Protein AF-A0A957RLF8-F1 (afdb_monomer)

Foldseek 3Di:
DPDQDDVPHGPVVLVVVQVVCCVVVVHDDDFDDPDDDDVVVSSVVRVVVVVVVVVVVPDDDPVDDADPDPVRDDDD

Radius of gyration: 15.9 Å; Cα contacts (8 Å, |Δi|>4): 36; chains: 1; bounding box: 36×21×43 Å

Structure (mmCIF, N/CA/C/O backbone):
data_AF-A0A957RLF8-F1
#
_entry.id   AF-A0A957RLF8-F1
#
loop_
_atom_site.group_PDB
_atom_site.id
_atom_site.type_symbol
_atom_site.label_atom_id
_atom_site.label_alt_id
_atom_site.label_comp_id
_atom_site.label_asym_id
_atom_site.label_entity_id
_atom_site.label_seq_id
_atom_site.pdbx_PDB_ins_code
_atom_site.Cartn_x
_atom_site.Cartn_y
_atom_site.Cartn_z
_atom_site.occupancy
_atom_site.B_iso_or_equiv
_atom_site.auth_seq_id
_atom_site.auth_comp_id
_atom_site.auth_asym_id
_atom_site.auth_atom_id
_atom_site.pdbx_PDB_model_num
ATOM 1 N N . PHE A 1 1 ? 8.897 -6.906 -11.556 1.00 90.31 1 PHE A N 1
ATOM 2 C CA . PHE A 1 1 ? 8.924 -5.885 -12.623 1.00 90.31 1 PHE A CA 1
ATOM 3 C C . PHE A 1 1 ? 10.039 -6.240 -13.596 1.00 90.31 1 PHE A C 1
ATOM 5 O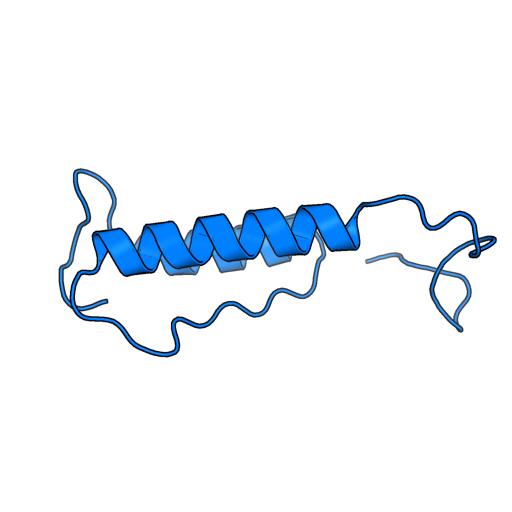 O . PHE A 1 1 ? 10.955 -6.940 -13.184 1.00 90.31 1 PHE A O 1
ATOM 12 N N . VAL A 1 2 ? 9.923 -5.869 -14.868 1.00 91.38 2 VAL A N 1
ATOM 13 C CA . VAL A 1 2 ? 10.914 -6.162 -15.921 1.00 91.38 2 VAL A CA 1
ATOM 14 C C . VAL A 1 2 ? 11.681 -4.914 -16.364 1.00 91.38 2 VAL A C 1
ATOM 16 O O . VAL A 1 2 ? 12.838 -5.018 -16.753 1.00 91.38 2 VAL A O 1
ATOM 19 N N . THR A 1 3 ? 11.070 -3.732 -16.292 1.00 93.69 3 THR A N 1
ATOM 20 C CA . THR A 1 3 ? 11.727 -2.451 -16.566 1.00 93.69 3 THR A CA 1
ATOM 21 C C . THR A 1 3 ? 12.364 -1.919 -15.281 1.00 93.69 3 THR A C 1
ATOM 23 O O . THR A 1 3 ? 11.667 -1.878 -14.276 1.00 93.69 3 THR A O 1
ATOM 26 N N . PRO A 1 4 ? 13.628 -1.449 -15.277 1.00 94.69 4 PRO A N 1
ATOM 27 C CA . PRO A 1 4 ? 14.288 -0.968 -14.055 1.00 94.69 4 PRO A CA 1
ATOM 28 C C . PRO A 1 4 ? 13.638 0.265 -13.413 1.00 94.69 4 PRO A C 1
ATOM 30 O O . PRO A 1 4 ? 13.828 0.522 -12.225 1.00 94.69 4 PRO A O 1
ATOM 33 N N . ARG A 1 5 ? 12.906 1.068 -14.197 1.00 96.44 5 ARG A N 1
ATOM 34 C CA . ARG A 1 5 ? 12.261 2.306 -13.741 1.00 96.44 5 ARG A CA 1
ATOM 35 C C . ARG A 1 5 ? 10.892 2.503 -14.384 1.00 96.44 5 ARG A C 1
ATOM 37 O O . ARG A 1 5 ? 10.686 2.148 -15.542 1.00 96.44 5 ARG A O 1
ATOM 44 N N . VAL A 1 6 ? 9.991 3.156 -13.656 1.00 95.50 6 VAL A N 1
ATOM 45 C CA . VAL A 1 6 ? 8.744 3.741 -14.169 1.00 95.50 6 VAL A CA 1
ATOM 46 C C . VAL A 1 6 ? 8.851 5.257 -14.003 1.00 95.50 6 VAL A C 1
ATOM 48 O O . VAL A 1 6 ? 8.823 5.777 -12.888 1.00 95.50 6 VAL A O 1
ATOM 51 N N . GLY A 1 7 ? 9.034 5.983 -15.109 1.00 93.69 7 GLY A N 1
ATOM 52 C 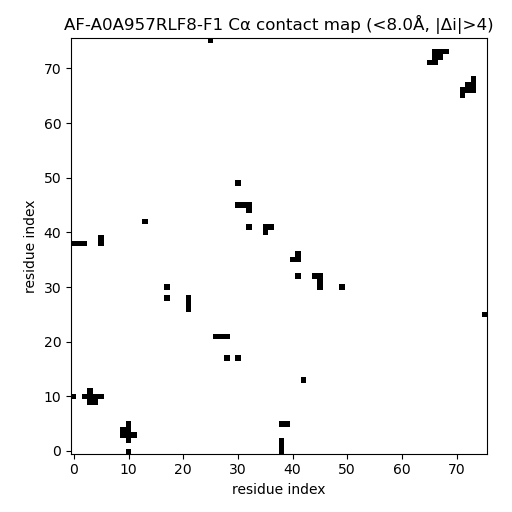CA . GLY A 1 7 ? 9.371 7.408 -15.060 1.00 93.69 7 GLY A CA 1
ATOM 53 C C . GLY A 1 7 ? 10.704 7.630 -14.339 1.00 93.69 7 GLY A C 1
ATOM 54 O O . GLY A 1 7 ? 11.739 7.126 -14.775 1.00 93.69 7 GLY A O 1
ATOM 55 N N . GLN A 1 8 ? 10.675 8.364 -13.222 1.00 95.25 8 GLN A N 1
ATOM 56 C CA . GLN A 1 8 ? 11.856 8.596 -12.382 1.00 95.25 8 GLN A CA 1
ATOM 57 C C . GLN A 1 8 ? 11.970 7.643 -11.173 1.00 95.25 8 GLN A C 1
ATOM 59 O O . GLN A 1 8 ? 12.930 7.726 -10.406 1.00 95.25 8 GLN A O 1
ATOM 64 N N . LEU A 1 9 ? 11.027 6.718 -11.002 1.00 94.94 9 LEU A N 1
ATOM 65 C CA . LEU A 1 9 ? 10.984 5.807 -9.862 1.00 94.94 9 LEU A CA 1
ATOM 66 C C . LEU A 1 9 ? 11.632 4.465 -10.216 1.00 94.94 9 LEU A C 1
ATOM 68 O O . LEU A 1 9 ? 11.224 3.831 -11.188 1.00 94.94 9 LEU A O 1
ATOM 72 N N . GLY A 1 10 ? 12.621 4.027 -9.432 1.00 97.44 10 GLY A N 1
ATOM 73 C CA . GLY A 1 10 ? 13.167 2.668 -9.516 1.00 97.44 10 GLY A CA 1
ATOM 74 C C . GLY A 1 10 ? 12.105 1.628 -9.164 1.00 97.44 10 GLY A C 1
ATOM 75 O O . GLY A 1 10 ? 11.377 1.790 -8.186 1.00 97.44 10 GLY A O 1
ATOM 76 N N . THR A 1 11 ? 11.957 0.576 -9.972 1.00 95.62 11 THR A N 1
ATOM 77 C CA . THR A 1 11 ? 10.935 -0.457 -9.708 1.00 95.62 11 THR A CA 1
ATOM 78 C C . THR A 1 11 ? 11.249 -1.331 -8.496 1.00 95.62 11 THR A C 1
ATOM 80 O O . THR A 1 11 ? 10.347 -1.938 -7.928 1.00 95.62 11 THR A O 1
ATOM 83 N N . ASP A 1 12 ? 12.514 -1.381 -8.090 1.00 94.88 12 ASP A N 1
ATOM 84 C CA . ASP A 1 12 ? 12.990 -1.958 -6.832 1.00 94.88 12 ASP A CA 1
ATOM 85 C C . ASP A 1 12 ? 12.398 -1.232 -5.611 1.00 94.88 12 ASP A C 1
ATOM 87 O O . ASP A 1 12 ? 11.939 -1.875 -4.665 1.00 94.88 12 ASP A O 1
ATOM 91 N N . LEU A 1 13 ? 12.283 0.100 -5.678 1.00 97.75 13 LEU A N 1
ATOM 92 C CA . LEU A 1 13 ? 11.699 0.910 -4.604 1.00 97.75 13 LEU A CA 1
ATOM 93 C C . LEU A 1 13 ? 10.210 0.636 -4.379 1.00 97.75 13 LEU A C 1
ATOM 95 O O . LEU A 1 13 ? 9.699 0.928 -3.301 1.00 97.75 13 LEU A O 1
ATOM 99 N N . ILE A 1 14 ? 9.504 0.053 -5.353 1.00 96.81 14 ILE A N 1
ATOM 100 C CA . ILE A 1 14 ? 8.099 -0.335 -5.175 1.00 96.81 14 ILE A CA 1
ATOM 101 C C . ILE A 1 14 ? 7.978 -1.411 -4.099 1.00 96.81 14 ILE A C 1
ATOM 103 O O . ILE A 1 14 ? 7.120 -1.302 -3.233 1.00 96.81 14 ILE A O 1
ATOM 107 N N . PHE A 1 15 ? 8.845 -2.426 -4.115 1.00 93.88 15 PHE A N 1
ATOM 108 C CA . PHE A 1 15 ? 8.828 -3.457 -3.078 1.00 93.88 15 PHE A CA 1
ATOM 109 C C . PHE A 1 15 ? 9.206 -2.863 -1.716 1.00 93.88 15 PHE A C 1
ATOM 111 O O . PHE A 1 15 ? 8.467 -3.025 -0.745 1.00 93.88 15 PHE A O 1
ATOM 118 N N . HIS A 1 16 ? 10.297 -2.092 -1.681 1.00 97.31 16 HIS A N 1
ATOM 119 C CA . HIS A 1 16 ? 10.784 -1.445 -0.463 1.00 97.31 16 HIS A CA 1
ATOM 120 C C . HIS A 1 16 ? 9.737 -0.514 0.169 1.00 97.31 16 HIS A C 1
ATOM 122 O O . HIS A 1 16 ? 9.615 -0.454 1.390 1.00 97.31 16 HIS A O 1
ATOM 128 N N . LEU A 1 17 ? 8.939 0.190 -0.642 1.00 97.69 17 LEU A N 1
ATOM 129 C CA . LEU A 1 17 ? 7.853 1.037 -0.153 1.00 97.69 17 LEU A CA 1
ATOM 130 C C . LEU A 1 17 ? 6.785 0.224 0.580 1.00 97.69 17 LEU A C 1
ATOM 132 O O . LEU A 1 17 ? 6.385 0.614 1.673 1.00 97.69 17 LEU A O 1
ATOM 136 N N . PHE A 1 18 ? 6.323 -0.890 0.006 1.00 97.94 18 PHE A N 1
ATOM 137 C CA . PHE A 1 18 ? 5.288 -1.721 0.631 1.00 97.94 18 PHE A CA 1
ATOM 138 C C . PHE A 1 18 ? 5.804 -2.398 1.910 1.00 97.94 18 PHE A C 1
ATOM 140 O O . PHE A 1 18 ? 5.082 -2.441 2.904 1.00 97.94 18 PHE A O 1
ATOM 147 N N . GLU A 1 19 ? 7.058 -2.857 1.918 1.00 97.88 19 GLU A N 1
ATOM 148 C CA . GLU A 1 19 ? 7.715 -3.403 3.112 1.00 97.88 19 GLU A CA 1
ATOM 149 C C . GLU A 1 19 ? 7.864 -2.344 4.216 1.00 97.88 19 GLU A C 1
ATOM 151 O O . GLU A 1 19 ? 7.478 -2.566 5.369 1.00 97.88 19 GLU A O 1
ATOM 156 N N . SER A 1 20 ? 8.355 -1.155 3.853 1.00 98.44 20 SER A N 1
ATOM 157 C CA . SER A 1 20 ? 8.504 -0.025 4.773 1.00 98.44 20 SER A CA 1
ATOM 158 C C . SER A 1 20 ? 7.155 0.409 5.339 1.00 98.44 20 SER A C 1
ATOM 160 O O . SER A 1 20 ? 7.047 0.641 6.544 1.00 98.44 20 SER A O 1
ATOM 162 N N . LEU A 1 21 ? 6.121 0.485 4.496 1.00 98.12 21 LEU A N 1
ATOM 163 C CA . LEU A 1 21 ? 4.760 0.826 4.903 1.00 98.12 21 LEU A CA 1
ATOM 164 C C . LEU A 1 21 ? 4.199 -0.195 5.896 1.00 98.12 21 LEU A C 1
ATOM 166 O O . LEU A 1 21 ? 3.643 0.203 6.914 1.00 98.12 21 LEU A O 1
ATOM 170 N N . ALA A 1 22 ? 4.353 -1.493 5.626 1.00 97.88 22 ALA A N 1
ATOM 171 C CA . ALA A 1 22 ? 3.874 -2.546 6.516 1.00 97.88 22 ALA A CA 1
ATOM 172 C C . ALA A 1 22 ? 4.572 -2.497 7.883 1.00 97.88 22 ALA A C 1
ATOM 174 O O . ALA A 1 22 ? 3.916 -2.526 8.925 1.00 97.88 22 ALA A O 1
ATOM 175 N N . THR A 1 23 ? 5.897 -2.332 7.868 1.00 97.75 23 THR A N 1
ATOM 176 C CA . THR A 1 23 ? 6.732 -2.291 9.075 1.00 97.75 23 THR A CA 1
ATOM 177 C C . THR A 1 23 ? 6.391 -1.089 9.954 1.00 97.75 23 THR A C 1
ATOM 179 O O . THR A 1 23 ? 6.069 -1.247 11.131 1.00 97.75 23 THR A O 1
ATOM 182 N N . HIS A 1 24 ? 6.407 0.121 9.389 1.00 97.75 24 HIS A N 1
ATOM 183 C CA . HIS A 1 24 ? 6.173 1.352 10.152 1.00 97.75 24 HIS A CA 1
ATOM 184 C C . HIS A 1 24 ? 4.689 1.578 10.457 1.00 97.75 24 HIS A C 1
ATOM 186 O O . HIS A 1 24 ? 4.351 2.126 11.502 1.00 97.75 24 HIS A O 1
ATOM 192 N N . GLY A 1 25 ? 3.797 1.118 9.576 1.00 96.44 25 GLY A N 1
ATOM 193 C CA . GLY A 1 25 ? 2.351 1.123 9.793 1.00 96.44 25 GLY A CA 1
ATOM 194 C C . GLY A 1 25 ? 1.871 0.042 10.762 1.00 96.44 25 GLY A C 1
ATOM 195 O O . GLY A 1 25 ? 0.693 0.035 11.110 1.00 96.44 25 GLY A O 1
ATOM 196 N N . ARG A 1 26 ? 2.764 -0.861 11.197 1.00 96.62 26 ARG A N 1
ATOM 197 C CA . ARG A 1 26 ? 2.479 -1.979 12.113 1.00 96.62 26 ARG A CA 1
ATOM 198 C C . ARG A 1 26 ? 1.273 -2.802 11.653 1.00 96.62 26 ARG A C 1
ATOM 200 O O . ARG A 1 26 ? 0.401 -3.164 12.441 1.00 96.62 26 ARG A O 1
ATOM 207 N N . LEU A 1 27 ? 1.226 -3.072 10.352 1.00 96.69 27 LEU A N 1
ATOM 208 C CA . LEU A 1 27 ? 0.135 -3.777 9.693 1.00 96.69 27 LEU A CA 1
ATOM 209 C C . LEU A 1 27 ? 0.671 -4.972 8.910 1.00 96.69 27 LEU A C 1
ATOM 211 O O . LEU A 1 27 ? 1.779 -4.951 8.379 1.00 96.69 27 LEU A O 1
ATOM 215 N N . ASN A 1 28 ? -0.138 -6.024 8.822 1.00 97.38 28 ASN A N 1
ATOM 216 C CA . ASN A 1 28 ? 0.147 -7.135 7.924 1.00 97.38 28 ASN A CA 1
ATOM 217 C C . ASN A 1 28 ? -0.336 -6.755 6.523 1.00 97.38 28 ASN A C 1
ATOM 219 O O . ASN A 1 28 ? -1.522 -6.475 6.335 1.00 97.38 28 ASN A O 1
ATOM 223 N N . LEU A 1 29 ? 0.570 -6.752 5.545 1.00 98.00 29 LEU A N 1
ATOM 224 C CA . LEU A 1 29 ? 0.276 -6.366 4.167 1.00 98.00 29 LEU A CA 1
ATOM 225 C C . LEU A 1 29 ? 0.695 -7.463 3.199 1.00 98.00 29 LEU A C 1
ATOM 227 O O . LEU A 1 29 ? 1.852 -7.868 3.162 1.00 98.00 29 LEU A O 1
ATOM 231 N N . HIS A 1 30 ? -0.246 -7.883 2.360 1.00 97.88 30 HIS A N 1
ATOM 232 C CA . HIS A 1 30 ? 0.024 -8.749 1.222 1.00 97.88 30 HIS A CA 1
ATOM 233 C C . HIS A 1 30 ? -0.327 -7.996 -0.056 1.00 97.88 30 HIS A C 1
ATOM 235 O O . HIS A 1 30 ? -1.449 -7.517 -0.217 1.00 97.88 30 HIS A O 1
ATOM 241 N N . ALA A 1 31 ? 0.631 -7.904 -0.972 1.00 96.62 31 ALA A N 1
ATOM 242 C CA . ALA A 1 31 ? 0.468 -7.228 -2.248 1.00 96.62 31 ALA A CA 1
ATOM 243 C C . ALA A 1 31 ? 1.000 -8.130 -3.364 1.00 96.62 31 ALA A C 1
ATOM 245 O O . ALA A 1 31 ? 2.147 -8.569 -3.323 1.00 96.62 31 ALA A O 1
ATOM 246 N N . HIS A 1 32 ? 0.160 -8.429 -4.355 1.00 97.00 32 HIS A N 1
ATOM 247 C CA . HIS A 1 32 ? 0.523 -9.317 -5.454 1.00 97.00 32 HIS A CA 1
ATOM 248 C C . HIS A 1 32 ? -0.118 -8.842 -6.758 1.00 97.00 32 HIS A C 1
ATOM 250 O O . HI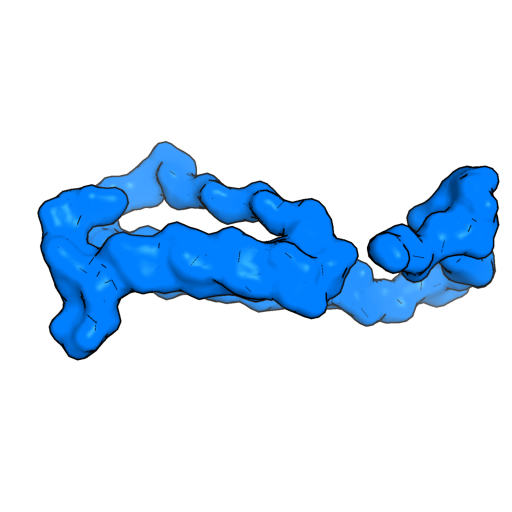S A 1 32 ? -1.334 -8.685 -6.859 1.00 97.00 32 HIS A O 1
ATOM 256 N N . VAL A 1 33 ? 0.714 -8.643 -7.778 1.00 97.19 33 VAL A N 1
ATOM 257 C CA . VAL A 1 33 ? 0.264 -8.495 -9.162 1.00 97.19 33 VAL A CA 1
ATOM 258 C C . VAL A 1 33 ? 0.068 -9.889 -9.747 1.00 97.19 33 VAL A C 1
ATOM 260 O O . VAL A 1 33 ? 1.047 -10.541 -10.095 1.00 97.19 33 VAL A O 1
ATOM 263 N N . LEU A 1 34 ? -1.182 -10.332 -9.888 1.00 97.44 34 LEU A N 1
ATOM 264 C CA . LEU A 1 34 ? -1.488 -11.672 -10.411 1.00 97.44 34 LEU A CA 1
ATOM 265 C C . LEU A 1 34 ? -0.987 -11.874 -11.850 1.00 97.44 34 LEU A C 1
ATOM 267 O O . LEU A 1 34 ? -0.542 -12.956 -12.218 1.00 97.44 34 LEU A O 1
ATOM 271 N N . TYR A 1 35 ? -1.082 -10.830 -12.674 1.00 96.94 35 TYR A N 1
ATOM 272 C CA . TYR A 1 35 ? -0.608 -10.810 -14.054 1.00 96.94 35 TYR A CA 1
ATOM 273 C C . TYR A 1 35 ? -0.479 -9.368 -14.556 1.00 96.94 35 TYR A C 1
ATOM 275 O O . TYR A 1 35 ? -1.068 -8.435 -14.013 1.00 96.94 35 TYR A O 1
ATOM 283 N N . GLY A 1 36 ? 0.285 -9.174 -15.629 1.00 94.94 36 GLY A N 1
ATOM 284 C CA . GLY A 1 36 ? 0.377 -7.895 -16.327 1.00 94.94 36 GLY A CA 1
ATOM 285 C C . GLY A 1 36 ? 1.594 -7.834 -17.242 1.00 94.94 36 GLY A C 1
ATOM 286 O O . GLY A 1 36 ? 2.582 -8.535 -17.025 1.00 94.94 36 GLY A O 1
ATOM 287 N N . ARG A 1 37 ? 1.552 -6.964 -18.252 1.00 95.81 37 ARG A N 1
ATOM 288 C CA . ARG A 1 37 ? 2.686 -6.743 -19.168 1.00 95.81 37 ARG A CA 1
ATOM 289 C C . ARG A 1 37 ? 3.412 -5.437 -18.865 1.00 95.81 37 ARG A C 1
ATOM 291 O O . ARG A 1 37 ? 4.603 -5.459 -18.593 1.00 95.81 37 ARG A O 1
ATOM 298 N N . ASN A 1 38 ? 2.675 -4.330 -18.840 1.00 97.12 38 ASN A N 1
ATOM 299 C CA . ASN A 1 38 ? 3.213 -2.994 -18.607 1.00 97.12 38 ASN A CA 1
ATOM 300 C C . ASN A 1 38 ? 3.451 -2.736 -17.107 1.00 97.12 38 ASN A C 1
ATOM 302 O O . ASN A 1 38 ? 2.518 -2.841 -16.314 1.00 97.12 38 ASN A O 1
ATOM 306 N N . ASP A 1 39 ? 4.681 -2.391 -16.720 1.00 97.50 39 ASP A N 1
ATOM 307 C CA . ASP A 1 39 ? 5.036 -2.201 -15.309 1.00 97.50 39 ASP A CA 1
ATOM 308 C C . ASP A 1 39 ? 4.420 -0.944 -14.676 1.00 97.50 39 ASP A C 1
ATOM 310 O O . ASP A 1 39 ? 4.098 -0.985 -13.493 1.00 97.50 39 ASP A O 1
ATOM 314 N N . HIS A 1 40 ? 4.152 0.120 -15.442 1.00 97.25 40 HIS A N 1
ATOM 315 C CA . HIS A 1 40 ? 3.409 1.282 -14.940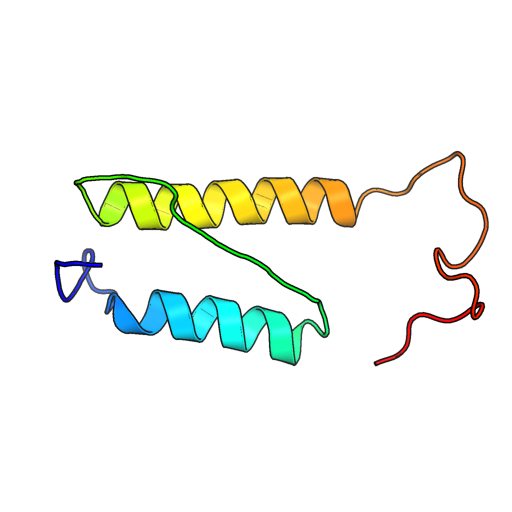 1.00 97.25 40 HIS A CA 1
ATOM 316 C C . HIS A 1 40 ? 1.995 0.878 -14.499 1.00 97.25 40 HIS A C 1
ATOM 318 O O . HIS A 1 40 ? 1.610 1.143 -13.363 1.00 97.25 40 HIS A O 1
ATOM 324 N N . HIS A 1 41 ? 1.265 0.132 -15.337 1.00 98.25 41 HIS A N 1
ATOM 325 C CA . HIS A 1 41 ? -0.070 -0.366 -14.982 1.00 98.25 41 HIS A CA 1
ATOM 326 C C . HIS A 1 41 ? -0.043 -1.332 -13.792 1.00 98.25 41 HIS A C 1
ATOM 328 O O . HIS A 1 41 ? -0.961 -1.327 -12.976 1.00 98.25 41 HIS A O 1
ATOM 334 N N . LYS A 1 42 ? 0.998 -2.166 -13.666 1.00 98.06 42 LYS A N 1
ATOM 335 C CA . LYS A 1 42 ? 1.152 -3.054 -12.503 1.00 98.06 42 LYS A CA 1
ATOM 336 C C . LYS A 1 42 ? 1.337 -2.259 -11.214 1.00 98.06 42 LYS A C 1
ATOM 338 O O . LYS A 1 42 ? 0.678 -2.561 -10.225 1.00 98.06 42 LYS A O 1
ATOM 343 N N . VAL A 1 43 ? 2.219 -1.257 -11.229 1.00 97.75 43 VAL A N 1
ATOM 344 C CA . VAL A 1 43 ? 2.464 -0.378 -10.077 1.00 97.75 43 VAL A CA 1
ATOM 345 C C . VAL A 1 43 ? 1.187 0.369 -9.704 1.00 97.75 43 VAL A C 1
ATOM 347 O O . VAL A 1 43 ? 0.752 0.299 -8.560 1.00 97.75 43 VAL A O 1
ATOM 350 N N . GLU A 1 44 ? 0.533 1.011 -10.669 1.00 98.31 44 GLU A N 1
ATOM 351 C CA . GLU A 1 44 ? -0.737 1.703 -10.445 1.00 98.31 44 GLU A CA 1
ATOM 352 C C . GLU A 1 44 ? -1.813 0.754 -9.889 1.00 98.31 44 GLU A C 1
ATOM 354 O O . GLU A 1 44 ? -2.525 1.100 -8.945 1.00 98.31 44 GLU A O 1
ATOM 359 N N . GLY A 1 45 ? -1.892 -0.469 -10.421 1.00 98.38 45 GLY A N 1
ATOM 360 C CA . GLY A 1 45 ? -2.784 -1.517 -9.934 1.00 98.38 45 GLY A CA 1
ATOM 361 C C . GLY A 1 45 ? -2.534 -1.884 -8.471 1.00 98.38 45 GLY A C 1
ATOM 362 O O . GLY A 1 45 ? -3.491 -1.975 -7.703 1.00 98.38 45 GLY A O 1
ATOM 363 N N . LEU A 1 46 ? -1.269 -2.029 -8.060 1.00 98.19 46 LEU A N 1
ATOM 364 C CA . LEU A 1 46 ? -0.906 -2.271 -6.659 1.00 98.19 46 LEU A CA 1
ATOM 365 C C . LEU A 1 46 ? -1.363 -1.131 -5.746 1.00 98.19 46 LEU A C 1
ATOM 367 O O . LEU A 1 46 ? -1.985 -1.393 -4.720 1.00 98.19 46 LEU A O 1
ATOM 371 N N . PHE A 1 47 ? -1.100 0.124 -6.117 1.00 98.44 47 PHE A N 1
ATOM 372 C CA . PHE A 1 47 ? -1.4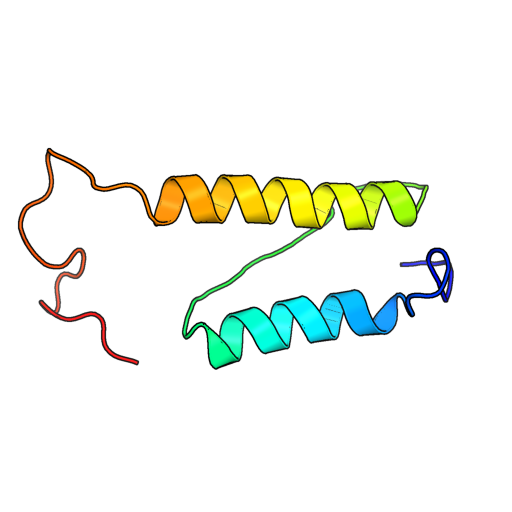91 1.277 -5.298 1.00 98.44 47 PHE A CA 1
ATOM 373 C C . PHE A 1 47 ? -3.010 1.456 -5.221 1.00 98.44 47 PHE A C 1
ATOM 375 O O . PHE A 1 47 ? -3.538 1.723 -4.143 1.00 98.44 47 PHE A O 1
ATOM 382 N N . LYS A 1 48 ? -3.739 1.244 -6.323 1.00 98.75 48 LYS A N 1
ATOM 383 C CA . LYS A 1 48 ? -5.212 1.256 -6.312 1.00 98.75 48 LYS A CA 1
ATOM 384 C C . LYS A 1 48 ? -5.781 0.142 -5.434 1.00 98.75 48 LYS A C 1
ATOM 386 O O . LYS A 1 48 ? -6.730 0.379 -4.688 1.00 98.75 48 LYS A O 1
ATOM 391 N N . ALA A 1 49 ? -5.211 -1.063 -5.501 1.00 98.62 49 ALA A N 1
ATOM 392 C CA . ALA A 1 49 ? -5.622 -2.178 -4.653 1.00 98.62 49 ALA A CA 1
ATOM 393 C C . ALA A 1 49 ? -5.348 -1.889 -3.169 1.00 98.62 49 ALA A C 1
ATOM 395 O O . ALA A 1 49 ? -6.237 -2.087 -2.342 1.00 98.62 49 ALA A O 1
ATOM 396 N N . LEU A 1 50 ? -4.166 -1.352 -2.851 1.00 98.56 50 LEU A N 1
ATOM 397 C CA . LEU A 1 50 ? -3.797 -0.923 -1.503 1.00 98.56 50 LEU A CA 1
ATOM 398 C C . LEU A 1 50 ? -4.773 0.125 -0.960 1.00 98.56 50 LEU A C 1
ATOM 400 O O . LEU A 1 50 ? -5.273 -0.040 0.147 1.00 98.56 50 LEU A O 1
ATOM 404 N N . ALA A 1 51 ? -5.084 1.164 -1.741 1.00 98.69 51 ALA A N 1
ATOM 405 C CA . ALA A 1 51 ? -6.003 2.221 -1.326 1.00 98.69 51 ALA A CA 1
ATOM 406 C C . ALA A 1 51 ? -7.386 1.663 -0.960 1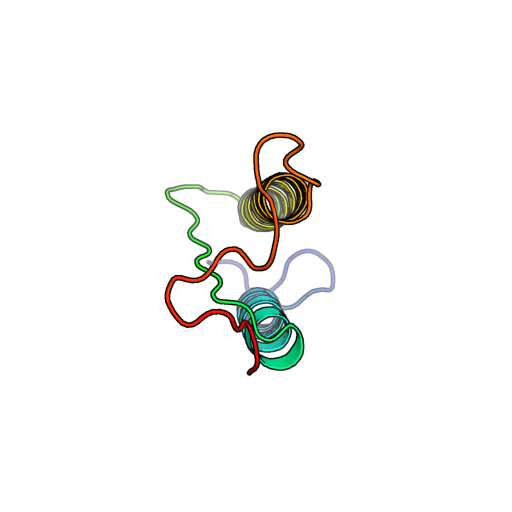.00 98.69 51 ALA A C 1
ATOM 408 O O . ALA A 1 51 ? -7.915 1.976 0.102 1.00 98.69 51 ALA A O 1
ATOM 409 N N . ARG A 1 52 ? -7.944 0.775 -1.795 1.00 98.75 52 ARG A N 1
ATOM 410 C CA . ARG A 1 52 ? -9.236 0.128 -1.512 1.00 98.75 52 ARG A CA 1
ATOM 411 C C . ARG A 1 52 ? -9.185 -0.792 -0.293 1.00 98.75 52 ARG A C 1
ATOM 413 O O . ARG A 1 52 ? -10.153 -0.849 0.458 1.00 98.75 52 ARG A O 1
ATOM 420 N N . ALA A 1 53 ? -8.090 -1.528 -0.114 1.00 98.62 53 ALA A N 1
ATOM 421 C CA . ALA A 1 53 ? -7.925 -2.421 1.029 1.00 98.62 53 ALA A CA 1
ATOM 422 C C . ALA A 1 53 ? -7.795 -1.641 2.344 1.00 98.62 53 ALA A C 1
ATOM 424 O O . ALA A 1 53 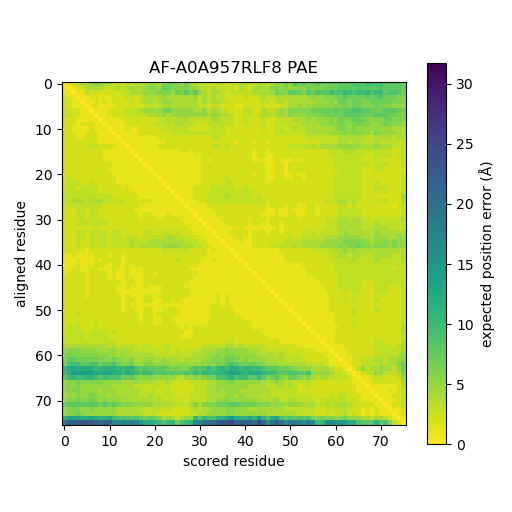? -8.432 -2.008 3.328 1.00 98.62 53 ALA A O 1
ATOM 425 N N . LEU A 1 54 ? -7.014 -0.555 2.353 1.00 98.25 54 LEU A N 1
ATOM 426 C CA . LEU A 1 54 ? -6.863 0.314 3.519 1.00 98.25 54 LEU A CA 1
ATOM 427 C C . LEU A 1 54 ? -8.156 1.052 3.848 1.00 98.25 54 LEU A C 1
ATOM 429 O O . LEU A 1 54 ? -8.525 1.084 5.016 1.00 98.25 54 LEU A O 1
ATOM 433 N N . ASP A 1 55 ? -8.864 1.586 2.849 1.00 98.44 55 ASP A N 1
ATOM 434 C CA . ASP A 1 55 ? -10.184 2.187 3.057 1.00 98.44 55 ASP A CA 1
ATOM 435 C C . ASP A 1 55 ? -11.108 1.184 3.761 1.00 98.44 55 ASP A C 1
ATOM 437 O O . ASP A 1 55 ? -11.508 1.413 4.898 1.00 98.44 55 ASP A O 1
ATOM 441 N N . ALA A 1 56 ? -11.308 -0.006 3.184 1.00 97.81 56 ALA A N 1
ATOM 442 C CA . ALA A 1 56 ? -12.146 -1.040 3.791 1.00 97.81 56 ALA A CA 1
ATOM 443 C C . ALA A 1 56 ? -11.692 -1.465 5.204 1.00 97.81 56 ALA A C 1
ATOM 445 O O . ALA A 1 56 ? -12.535 -1.728 6.060 1.00 97.81 56 ALA A O 1
ATOM 446 N N . ALA A 1 57 ? -10.383 -1.541 5.462 1.00 96.75 57 ALA A N 1
ATOM 447 C CA . ALA A 1 57 ? -9.837 -1.951 6.756 1.00 96.75 57 ALA A CA 1
ATOM 448 C C . ALA A 1 57 ? -9.929 -0.867 7.844 1.00 96.75 57 ALA A C 1
ATOM 450 O O . ALA A 1 57 ? -9.880 -1.199 9.028 1.00 96.75 57 ALA A O 1
ATOM 451 N N . THR A 1 58 ? -10.040 0.408 7.458 1.00 96.00 58 THR A N 1
ATOM 452 C CA . THR A 1 58 ? -10.036 1.560 8.379 1.00 96.00 58 THR A CA 1
ATOM 453 C C . THR A 1 58 ? -11.426 2.141 8.642 1.00 96.00 58 THR A C 1
ATOM 455 O O . THR A 1 58 ? -11.577 2.957 9.552 1.00 96.00 58 THR A O 1
ATOM 458 N N . GLN A 1 59 ? -12.451 1.702 7.905 1.00 97.19 59 GLN A N 1
ATOM 459 C CA . GLN A 1 59 ? -13.844 2.060 8.179 1.00 97.19 59 GLN A CA 1
ATOM 460 C C . GLN A 1 59 ? -14.285 1.642 9.593 1.00 97.19 59 GLN A C 1
ATOM 462 O O . GLN A 1 59 ? -13.950 0.564 10.091 1.00 97.19 59 GLN A O 1
ATOM 467 N N . ILE A 1 60 ? -15.118 2.478 10.218 1.00 94.62 60 ILE A N 1
ATOM 468 C CA . ILE A 1 60 ? -15.780 2.151 11.486 1.00 94.62 60 ILE A CA 1
ATOM 469 C C . ILE A 1 60 ? -16.926 1.173 11.193 1.00 94.62 60 ILE A C 1
ATOM 471 O O . ILE A 1 60 ? -17.873 1.527 10.492 1.00 94.62 60 ILE A O 1
ATOM 475 N N . ASP A 1 61 ? -16.873 -0.048 11.738 1.00 95.06 61 ASP A N 1
ATOM 476 C CA . ASP A 1 61 ? -17.987 -1.005 11.638 1.00 95.06 61 ASP A CA 1
ATOM 477 C C . ASP A 1 61 ? -19.013 -0.736 12.757 1.00 95.06 61 ASP A C 1
ATOM 479 O O . ASP A 1 61 ? -18.721 -1.035 13.919 1.00 95.06 61 ASP A O 1
ATOM 483 N N . PRO A 1 62 ? -20.227 -0.235 12.446 1.00 95.25 62 PRO A N 1
ATOM 484 C CA . PRO A 1 62 ? -21.232 0.105 13.457 1.00 95.25 62 PRO A CA 1
ATOM 485 C C . PRO A 1 62 ? -21.774 -1.115 14.217 1.00 95.25 62 PRO A C 1
ATOM 487 O O . PRO A 1 62 ? -22.429 -0.959 15.244 1.00 95.25 62 PRO A O 1
ATOM 490 N N . ARG A 1 63 ? -21.528 -2.338 13.730 1.00 94.50 63 ARG A N 1
ATOM 491 C CA . ARG A 1 63 ? -21.956 -3.583 14.388 1.00 94.50 63 ARG A CA 1
ATOM 492 C C . ARG A 1 63 ? -20.941 -4.075 15.415 1.00 94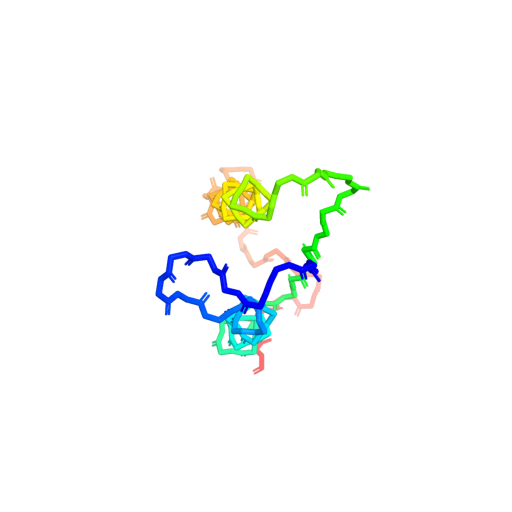.50 63 ARG A C 1
ATOM 494 O O . ARG A 1 63 ? -21.257 -4.968 16.198 1.00 94.50 63 ARG A O 1
ATOM 501 N N . ARG A 1 64 ? -19.709 -3.559 15.382 1.00 90.81 64 ARG A N 1
ATOM 502 C CA . ARG A 1 64 ? -18.639 -3.973 16.289 1.00 90.81 64 ARG A CA 1
ATOM 503 C C . ARG A 1 64 ? -18.569 -3.039 17.485 1.00 90.81 64 ARG A C 1
ATOM 505 O O . ARG A 1 64 ? -18.606 -1.823 17.348 1.00 90.81 64 ARG A O 1
ATOM 512 N N . GLN A 1 65 ? -18.406 -3.634 18.660 1.00 89.88 65 GLN A N 1
ATOM 513 C CA . GLN A 1 65 ? -18.093 -2.920 19.892 1.00 89.88 65 GLN A CA 1
ATOM 514 C C . GLN A 1 65 ? -16.698 -3.343 20.359 1.00 89.88 65 GLN A C 1
ATOM 516 O O . GLN A 1 65 ? -16.385 -4.533 20.372 1.00 89.88 65 GLN A O 1
ATOM 521 N N . GLY A 1 66 ? -15.864 -2.374 20.739 1.00 90.88 66 GLY A N 1
ATOM 522 C CA . GLY A 1 66 ? -14.516 -2.626 21.254 1.00 90.88 66 GLY A CA 1
ATOM 523 C C . GLY A 1 66 ? -13.473 -3.014 20.196 1.00 90.88 66 GLY A C 1
ATOM 524 O O . GLY A 1 66 ? -13.646 -2.795 18.997 1.00 90.88 66 GLY A O 1
ATOM 525 N N . VAL A 1 67 ? -12.345 -3.557 20.664 1.00 94.62 67 VAL A N 1
ATOM 526 C CA . VAL A 1 67 ? -11.183 -3.907 19.830 1.00 94.62 67 VAL A CA 1
ATOM 527 C C . VAL A 1 67 ? -11.464 -5.191 19.033 1.00 94.62 67 VAL A C 1
ATOM 529 O O . VAL A 1 67 ? -11.851 -6.192 19.639 1.00 94.62 67 VAL A O 1
ATOM 532 N N . PRO A 1 68 ? -11.225 -5.234 17.705 1.00 93.69 68 PRO A N 1
ATOM 533 C CA . PRO A 1 68 ? -11.493 -6.413 16.878 1.00 93.69 68 PRO A CA 1
ATOM 534 C C . PRO A 1 68 ? -10.406 -7.496 17.038 1.00 93.69 68 PRO A C 1
ATOM 536 O O . PRO A 1 68 ? -9.700 -7.845 16.096 1.00 93.69 68 PRO A O 1
ATOM 539 N N . SER A 1 69 ? -10.261 -8.026 18.252 1.00 94.25 69 SER A N 1
ATOM 540 C CA . SER A 1 69 ? -9.285 -9.051 18.630 1.00 94.25 69 SER A CA 1
ATOM 541 C C . SER A 1 69 ? -9.818 -9.866 19.806 1.00 94.25 69 SER A C 1
ATOM 543 O O . SER A 1 69 ? -10.232 -9.300 20.815 1.00 94.25 69 SER A O 1
ATOM 545 N N . THR A 1 70 ? -9.757 -11.199 19.727 1.00 94.69 70 THR A N 1
ATOM 546 C CA . THR A 1 70 ? -10.156 -12.089 20.839 1.00 94.69 70 THR A CA 1
ATOM 547 C C . THR A 1 70 ? -9.262 -11.940 22.068 1.00 94.69 70 THR A C 1
ATOM 549 O O . THR A 1 70 ? -9.664 -12.292 23.171 1.00 94.69 70 THR A O 1
ATOM 552 N N . LYS A 1 71 ? -8.061 -11.378 21.893 1.00 95.50 71 LYS A N 1
ATOM 553 C CA . LYS A 1 71 ? -7.140 -11.039 22.985 1.00 95.50 71 LYS A CA 1
ATOM 554 C C . LYS A 1 71 ? -7.478 -9.700 23.653 1.00 95.50 71 LYS A C 1
ATOM 556 O O . LYS A 1 71 ? -6.774 -9.296 24.570 1.00 95.50 71 LYS A O 1
ATOM 561 N N . GLY A 1 72 ? -8.492 -8.980 23.164 1.00 94.56 72 GLY A N 1
ATOM 562 C CA . GLY A 1 72 ? -8.908 -7.675 23.687 1.00 94.56 72 GLY A CA 1
ATOM 563 C C . GLY A 1 72 ? -7.948 -6.523 23.377 1.00 94.56 72 GLY A C 1
ATOM 564 O O . GLY A 1 72 ? -8.169 -5.408 23.836 1.00 94.56 72 GLY A O 1
ATOM 565 N N . THR A 1 73 ? -6.892 -6.765 22.598 1.00 96.00 73 THR A N 1
ATOM 566 C CA . THR A 1 73 ? -5.874 -5.762 22.273 1.00 96.00 73 THR A CA 1
ATOM 567 C C . THR A 1 73 ? -5.388 -5.883 20.828 1.00 96.00 73 THR A C 1
ATOM 569 O O . THR A 1 73 ? -5.349 -6.981 20.259 1.00 96.00 73 THR A O 1
ATOM 572 N N . LEU A 1 74 ? -5.027 -4.734 20.257 1.00 93.25 74 LEU A N 1
ATOM 573 C CA . LEU A 1 74 ? -4.273 -4.566 19.017 1.00 93.25 74 LEU A CA 1
ATOM 574 C C . LEU A 1 74 ? -3.138 -3.588 19.309 1.00 93.25 74 LEU A C 1
ATOM 576 O O . LEU A 1 74 ? -3.209 -2.394 19.034 1.00 93.25 74 LEU A O 1
ATOM 580 N N . THR A 1 75 ? -2.107 -4.118 19.945 1.00 88.81 75 THR A N 1
ATOM 581 C CA . THR A 1 75 ? -0.814 -3.464 20.098 1.00 88.81 75 THR A CA 1
ATOM 582 C C . THR A 1 75 ? 0.139 -4.087 19.103 1.00 88.81 75 THR A C 1
ATOM 584 O O . THR A 1 75 ? -0.057 -5.227 18.677 1.00 88.81 75 THR A O 1
ATOM 587 N N . ALA A 1 76 ? 1.202 -3.372 18.788 1.00 63.22 76 ALA A N 1
ATOM 588 C CA . ALA A 1 76 ? 2.326 -3.985 18.110 1.00 63.22 76 ALA A CA 1
ATOM 589 C C . ALA A 1 76 ? 3.557 -3.982 19.002 1.00 63.22 76 ALA A C 1
ATOM 591 O O . ALA A 1 76 ? 3.590 -3.165 19.957 1.00 63.22 76 ALA A O 1
#

pLDDT: mean 95.75, std 4.39, range [63.22, 98.75]

Mean predicted aligned error: 3.08 Å

Sequence (76 aa):
FVTPRVGQLGTDLIFHLFESLATHGRLNLHAHVLYGRNDHHKVEGLFKALARALDAATQIDPRRQGVPSTKGTLTA

Solvent-accessible surface area (backbone atoms only — not comparable to full-at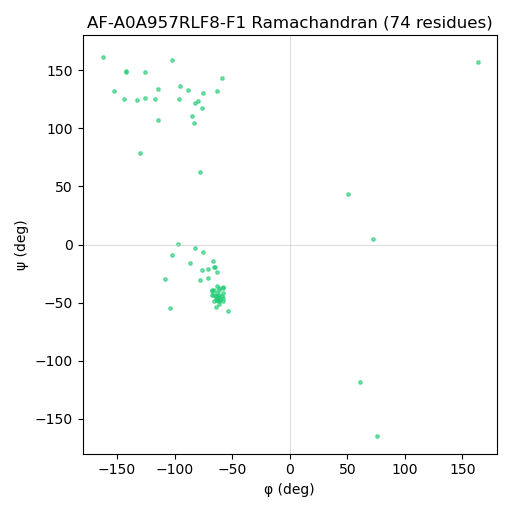om values): 5040 Å² total; per-residue (Å²): 127,89,58,72,50,52,89,92,42,50,47,69,52,56,57,51,48,55,54,49,48,24,62,78,65,70,47,92,76,89,87,81,80,93,73,78,83,56,57,60,61,44,52,52,48,51,54,54,50,48,52,54,50,51,51,69,72,67,57,85,59,91,89,63,77,82,58,100,35,99,82,66,58,89,79,130

Secondary structure (DSSP, 8-state):
--SSEETTEESHHHHHHHHHHHHHTT--------S-S-HHHHHHHHHHHHHHHHHHHHS--TT--S-SSTTS----